Protein AF-A0A921LFC3-F1 (afdb_monomer)

Sequence (123 aa):
MTDRIFPIHSFNLKFNEYLPFSFTQDFIYQSSGLKKHIEKRHPECLPYLPMIPDIIASPDYIGVNPNENVKSFELVKVLNENIQIGIKLDIKKNYLYVATLHTITDGKLQHGLKNGRLIKFDK

pLDDT: mean 94.79, std 7.35, range [45.03, 98.62]

Secondary structure (DSSP, 8-state):
-PPPEEEEEE--GGGGGTSSS----SEEEEEHHHHHHHHHH-GGGGGGGGGHHHHHHS-SEEE--TT--SSEEEEEEESSSEEEEEEEEETTTTEEEEEEEEEE-HHHHHHHHHTTSEEE---

Organism: NCBI:txid1871021

Structure (mmCIF, N/CA/C/O backbone):
data_AF-A0A921LFC3-F1
#
_entry.id   AF-A0A921LFC3-F1
#
loop_
_atom_site.group_PDB
_atom_site.id
_atom_site.type_symbol
_atom_site.label_atom_id
_atom_site.label_alt_id
_atom_site.label_comp_id
_atom_site.label_asym_id
_atom_site.label_entity_id
_atom_site.label_seq_id
_atom_site.pdbx_PDB_ins_code
_atom_site.Cartn_x
_atom_site.Cartn_y
_atom_site.Cartn_z
_atom_site.occupancy
_atom_site.B_iso_or_equiv
_atom_site.auth_seq_id
_atom_site.auth_comp_id
_atom_site.auth_asym_id
_atom_site.auth_atom_id
_atom_site.pdbx_PDB_model_num
ATOM 1 N N . MET A 1 1 ? 24.887 -3.491 -4.106 1.00 45.03 1 MET A N 1
ATOM 2 C CA . MET A 1 1 ? 24.046 -4.706 -4.093 1.00 45.03 1 MET A CA 1
ATOM 3 C C . MET A 1 1 ? 22.692 -4.319 -4.643 1.00 45.03 1 MET A C 1
ATOM 5 O O . MET A 1 1 ? 22.070 -3.429 -4.082 1.00 45.03 1 MET A O 1
ATOM 9 N N . THR A 1 2 ? 22.282 -4.895 -5.765 1.00 57.16 2 THR A N 1
ATOM 10 C CA . THR A 1 2 ? 20.953 -4.657 -6.337 1.00 57.16 2 THR A CA 1
ATOM 11 C C . THR A 1 2 ? 19.926 -5.282 -5.400 1.00 57.16 2 THR A C 1
ATOM 13 O O . THR A 1 2 ? 20.047 -6.468 -5.092 1.00 57.16 2 THR A O 1
ATOM 16 N N . ASP A 1 3 ? 18.965 -4.506 -4.897 1.00 69.62 3 ASP A N 1
ATOM 17 C CA . ASP A 1 3 ? 17.878 -5.067 -4.093 1.00 69.62 3 ASP A CA 1
ATOM 18 C C . ASP A 1 3 ? 17.178 -6.172 -4.887 1.00 69.62 3 ASP A C 1
ATOM 20 O O . ASP A 1 3 ? 16.755 -5.964 -6.028 1.00 69.62 3 ASP A O 1
ATOM 24 N N . ARG A 1 4 ? 17.086 -7.364 -4.291 1.00 89.38 4 ARG A N 1
ATOM 25 C CA . ARG A 1 4 ? 16.397 -8.492 -4.909 1.00 89.38 4 ARG A CA 1
ATOM 26 C C . ARG A 1 4 ? 14.904 -8.194 -4.854 1.00 89.38 4 ARG A C 1
ATOM 28 O O . ARG A 1 4 ? 14.356 -8.040 -3.762 1.00 89.38 4 ARG A O 1
ATOM 35 N N . ILE A 1 5 ? 14.275 -8.114 -6.020 1.00 93.06 5 ILE A N 1
ATOM 36 C CA . ILE A 1 5 ? 12.824 -7.985 -6.171 1.00 93.06 5 ILE A CA 1
ATOM 37 C C . ILE A 1 5 ? 12.227 -9.332 -6.572 1.00 93.06 5 ILE A C 1
ATOM 39 O O . ILE A 1 5 ? 12.850 -10.094 -7.312 1.00 93.06 5 ILE A O 1
ATOM 43 N N . PHE A 1 6 ? 11.041 -9.638 -6.064 1.00 95.25 6 PHE A N 1
ATOM 44 C CA . PHE A 1 6 ? 10.306 -10.860 -6.385 1.00 95.25 6 PHE A CA 1
ATOM 45 C C 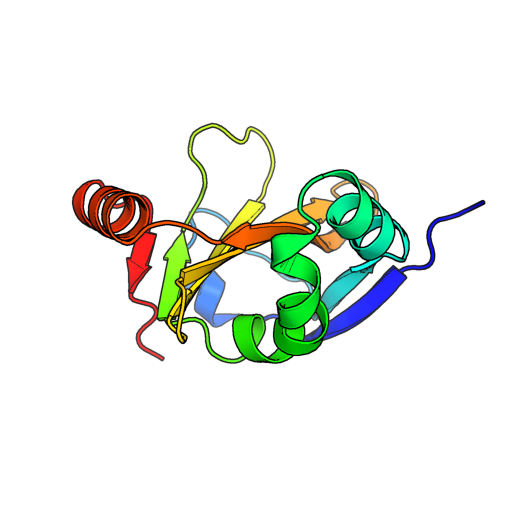. PHE A 1 6 ? 8.798 -10.578 -6.409 1.00 95.25 6 PHE A C 1
ATOM 47 O O . PHE A 1 6 ? 8.341 -9.707 -5.661 1.00 95.25 6 PHE A O 1
ATOM 54 N N . PRO A 1 7 ? 8.031 -11.246 -7.290 1.00 97.12 7 PRO A N 1
ATOM 55 C CA . PRO A 1 7 ? 6.584 -11.078 -7.338 1.00 97.12 7 PRO A CA 1
ATOM 56 C C . PRO A 1 7 ? 5.961 -11.652 -6.063 1.00 97.12 7 PRO A C 1
ATOM 58 O O . PRO A 1 7 ? 6.401 -12.693 -5.575 1.00 97.12 7 PRO A O 1
ATOM 61 N N . ILE A 1 8 ? 4.952 -10.969 -5.526 1.00 96.81 8 ILE A N 1
ATOM 62 C CA . ILE A 1 8 ? 4.251 -11.392 -4.302 1.00 96.81 8 ILE A CA 1
ATOM 63 C C . ILE A 1 8 ? 2.765 -11.663 -4.518 1.00 96.81 8 ILE A C 1
ATOM 65 O O . ILE A 1 8 ? 2.196 -12.476 -3.798 1.00 96.81 8 ILE A O 1
ATOM 69 N N . HIS A 1 9 ? 2.137 -11.010 -5.496 1.00 98.19 9 HIS A N 1
ATOM 70 C CA . HIS A 1 9 ? 0.747 -11.258 -5.870 1.00 98.19 9 HIS A CA 1
ATOM 71 C C . HIS A 1 9 ? 0.463 -10.684 -7.265 1.00 98.19 9 HIS A C 1
ATOM 73 O O . HIS A 1 9 ? 1.119 -9.727 -7.685 1.00 98.19 9 HIS A O 1
ATOM 79 N N . SER A 1 10 ? -0.515 -11.238 -7.985 1.00 97.75 10 SER A N 1
ATOM 80 C CA . SER A 1 10 ? -1.008 -10.650 -9.235 1.00 97.75 10 SER A CA 1
ATOM 81 C C . SER A 1 10 ? -1.732 -9.326 -8.975 1.00 97.75 10 SER A C 1
ATOM 83 O O . SER A 1 10 ? -2.416 -9.162 -7.961 1.00 97.75 10 SER A O 1
ATOM 85 N N . PHE A 1 11 ? -1.609 -8.369 -9.885 1.00 97.75 11 PHE A N 1
ATOM 86 C CA . PHE A 1 11 ? -2.385 -7.138 -9.835 1.00 97.75 11 PHE A CA 1
ATOM 87 C C . PHE A 1 11 ? -3.853 -7.429 -10.172 1.00 97.75 11 PHE A C 1
ATOM 89 O O . PHE A 1 11 ? -4.158 -8.186 -11.093 1.00 97.75 11 PHE A O 1
ATOM 96 N N . ASN A 1 12 ? -4.775 -6.829 -9.420 1.00 96.88 12 ASN A N 1
ATOM 97 C CA . ASN A 1 12 ? -6.202 -6.931 -9.696 1.00 96.88 12 ASN A CA 1
ATOM 98 C C . ASN A 1 12 ? -6.632 -5.760 -10.586 1.00 96.88 12 ASN A C 1
ATOM 100 O O . ASN A 1 12 ? -6.690 -4.625 -10.118 1.00 96.88 12 ASN A O 1
ATOM 104 N N . LEU A 1 13 ? -6.983 -6.036 -11.845 1.00 96.25 13 LEU A N 1
ATOM 105 C CA . LEU A 1 13 ? -7.402 -5.004 -12.801 1.00 96.25 13 LEU A CA 1
ATOM 106 C C . LEU A 1 13 ? -8.607 -4.183 -12.322 1.00 96.25 13 LEU A C 1
ATOM 108 O O . LEU A 1 13 ? -8.694 -3.009 -12.677 1.00 96.25 13 LEU A O 1
ATOM 112 N N . LYS A 1 14 ? -9.477 -4.743 -11.465 1.00 96.38 14 LYS A N 1
ATOM 113 C CA . LYS A 1 14 ? -10.596 -4.001 -10.859 1.00 96.38 14 LYS A CA 1
ATOM 114 C C . LYS A 1 14 ? -10.133 -2.806 -10.028 1.00 96.38 14 LYS A C 1
ATOM 116 O O . LYS A 1 14 ? -10.881 -1.851 -9.894 1.00 96.38 14 LYS A O 1
ATOM 121 N N . PHE A 1 15 ? -8.901 -2.798 -9.505 1.00 97.56 15 PHE A N 1
ATOM 122 C CA . PHE A 1 15 ? -8.368 -1.628 -8.796 1.00 97.56 15 PHE A CA 1
ATOM 123 C C . PHE A 1 15 ? -8.383 -0.367 -9.666 1.00 97.56 15 PHE A C 1
ATOM 125 O O . PHE A 1 15 ? -8.577 0.724 -9.142 1.00 97.56 15 PHE A O 1
ATOM 132 N N . ASN A 1 16 ? -8.253 -0.503 -10.989 1.00 97.19 16 ASN A N 1
ATOM 133 C CA . ASN A 1 16 ? -8.297 0.635 -11.905 1.00 97.19 16 ASN A CA 1
ATOM 134 C C . ASN A 1 16 ? -9.653 1.363 -11.906 1.00 97.19 16 ASN A C 1
ATOM 136 O O . ASN A 1 16 ? -9.696 2.529 -12.276 1.00 97.19 16 ASN A O 1
ATOM 140 N N . GLU A 1 17 ? -10.742 0.717 -11.479 1.00 96.31 17 GLU A N 1
ATOM 141 C CA . GLU A 1 17 ? -12.071 1.343 -11.367 1.00 96.31 17 GLU A CA 1
ATOM 142 C C . GLU A 1 17 ? -12.164 2.313 -10.173 1.00 96.31 17 GLU A C 1
ATOM 144 O O . GLU A 1 17 ? -13.030 3.183 -10.138 1.00 96.31 17 GLU A O 1
ATOM 149 N N . TYR A 1 18 ? -11.245 2.190 -9.210 1.00 96.56 18 TYR A N 1
ATOM 150 C CA . TYR A 1 18 ? -11.225 2.937 -7.947 1.00 96.56 18 TYR A CA 1
ATOM 151 C C . TYR A 1 18 ? -10.112 3.989 -7.897 1.00 96.56 18 TYR A C 1
ATOM 153 O O . TYR A 1 18 ? -10.035 4.780 -6.956 1.00 96.56 18 TYR A O 1
ATOM 161 N N . LEU A 1 19 ? -9.213 3.982 -8.881 1.00 95.88 19 LEU A N 1
ATOM 162 C CA . LEU A 1 19 ? -8.014 4.808 -8.898 1.00 95.88 19 LEU A CA 1
ATOM 163 C C . LEU A 1 19 ? -8.089 5.850 -10.019 1.00 95.88 19 LEU A C 1
ATOM 165 O O . LEU A 1 19 ? -8.600 5.571 -11.099 1.00 95.88 19 LEU A O 1
ATOM 169 N N . PRO A 1 20 ? -7.488 7.037 -9.832 1.00 94.06 20 PRO A N 1
ATOM 170 C CA . PRO A 1 20 ? -7.384 8.050 -10.884 1.00 94.06 20 PRO A CA 1
ATOM 171 C C . PRO A 1 20 ? -6.374 7.667 -11.984 1.00 94.06 20 PRO A C 1
ATOM 173 O O . PRO A 1 20 ? -6.109 8.453 -12.894 1.00 94.06 20 PRO A O 1
ATOM 176 N N . PHE A 1 21 ? -5.766 6.482 -11.890 1.00 92.62 21 PHE A N 1
ATOM 177 C CA . PHE A 1 21 ? -4.773 5.966 -12.821 1.00 92.62 21 PHE A CA 1
ATOM 178 C C . PHE A 1 21 ? -5.149 4.546 -13.232 1.00 92.62 21 PHE A C 1
ATOM 180 O O . PHE A 1 21 ? -5.634 3.771 -12.412 1.00 92.62 21 PHE A O 1
ATOM 187 N N . SER A 1 22 ? -4.818 4.179 -14.468 1.00 94.62 22 SER A N 1
ATOM 188 C CA . SER A 1 22 ? -4.873 2.789 -14.916 1.00 94.62 22 SER A CA 1
ATOM 189 C C . SER A 1 22 ? -3.477 2.176 -14.930 1.00 94.62 22 SER A C 1
ATOM 191 O O . SER A 1 22 ? -2.539 2.740 -15.500 1.00 94.62 22 SER A O 1
ATOM 193 N N . PHE A 1 23 ? -3.356 1.008 -14.313 1.00 96.56 23 PHE A N 1
ATOM 194 C CA . PHE A 1 23 ? -2.166 0.170 -14.324 1.00 96.56 23 PHE A CA 1
ATOM 195 C C . PHE A 1 23 ? -2.380 -1.039 -15.235 1.00 96.56 23 PHE A C 1
ATOM 197 O O . PHE A 1 23 ? -3.484 -1.578 -15.324 1.00 96.56 23 PHE A O 1
ATOM 204 N N . THR A 1 24 ? -1.309 -1.452 -15.910 1.00 96.62 24 THR A N 1
ATOM 205 C CA . THR A 1 24 ? -1.289 -2.581 -16.857 1.00 96.62 24 THR A CA 1
ATOM 206 C C . THR A 1 24 ? -0.299 -3.668 -16.444 1.00 96.62 24 THR A C 1
ATOM 208 O O . THR A 1 24 ? -0.068 -4.609 -17.193 1.00 96.62 24 THR A O 1
ATOM 211 N N . GLN A 1 25 ? 0.334 -3.520 -15.279 1.00 97.44 25 GLN A N 1
ATOM 212 C CA . GLN A 1 25 ? 1.298 -4.476 -14.750 1.00 97.44 25 GLN A CA 1
ATOM 213 C C . GLN A 1 25 ? 0.569 -5.721 -14.243 1.00 97.44 25 GLN A C 1
ATOM 215 O O . GLN A 1 25 ? -0.434 -5.599 -13.548 1.00 97.44 25 GLN A O 1
ATOM 220 N N . ASP A 1 26 ? 1.117 -6.903 -14.521 1.00 96.94 26 ASP A N 1
ATOM 221 C CA . ASP A 1 26 ? 0.503 -8.178 -14.124 1.00 96.94 26 ASP A CA 1
ATOM 222 C C . ASP A 1 26 ? 0.705 -8.513 -12.642 1.00 96.94 26 ASP A C 1
ATOM 224 O O . ASP A 1 26 ? -0.082 -9.249 -12.049 1.00 96.94 26 ASP 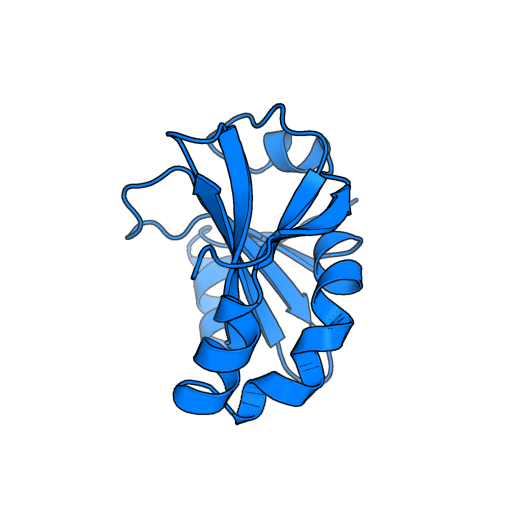A O 1
ATOM 228 N N . PHE A 1 27 ? 1.773 -7.989 -12.032 1.00 98.25 27 PHE A N 1
ATOM 229 C CA . PHE A 1 27 ? 2.206 -8.357 -10.687 1.00 98.25 27 PHE A CA 1
ATOM 230 C C . PHE A 1 27 ? 2.590 -7.150 -9.840 1.00 98.25 27 PHE A C 1
ATOM 232 O O . PHE A 1 27 ? 3.076 -6.127 -10.329 1.00 98.25 27 PHE A O 1
ATOM 239 N N . ILE A 1 28 ? 2.435 -7.335 -8.533 1.00 98.50 28 ILE A N 1
ATOM 240 C CA . ILE A 1 28 ? 2.985 -6.479 -7.491 1.00 98.50 28 ILE A CA 1
ATOM 241 C C . ILE A 1 28 ? 4.185 -7.201 -6.878 1.00 98.50 28 ILE A C 1
ATOM 243 O O . ILE A 1 28 ? 4.140 -8.405 -6.611 1.00 98.50 28 ILE A O 1
ATOM 247 N N . TYR A 1 29 ? 5.270 -6.461 -6.672 1.00 98.19 29 TYR A N 1
ATOM 248 C CA . TYR A 1 29 ? 6.555 -6.977 -6.216 1.00 98.19 29 TYR A CA 1
ATOM 249 C C . TYR A 1 29 ? 6.890 -6.513 -4.798 1.00 98.19 29 TYR A C 1
ATOM 251 O O . TYR A 1 29 ? 6.432 -5.474 -4.318 1.00 98.19 29 TYR A O 1
ATOM 259 N N . GLN A 1 30 ? 7.776 -7.259 -4.150 1.00 96.69 30 GLN A N 1
ATOM 260 C CA . GLN A 1 30 ? 8.427 -6.869 -2.908 1.00 96.69 30 GLN A CA 1
ATOM 261 C C . GLN A 1 30 ? 9.940 -6.875 -3.092 1.00 96.69 30 GLN A C 1
ATOM 263 O O . GLN A 1 30 ? 10.492 -7.723 -3.794 1.00 96.69 30 GLN A O 1
ATOM 268 N N . SER A 1 31 ? 10.621 -5.930 -2.441 1.00 94.69 31 SER A N 1
ATOM 269 C CA . SER A 1 31 ? 12.081 -5.906 -2.371 1.00 94.69 31 SER A CA 1
ATOM 270 C C . SER A 1 31 ? 12.587 -6.479 -1.048 1.00 94.69 31 SER A C 1
ATOM 272 O O . SER A 1 31 ? 11.944 -6.359 -0.003 1.00 94.69 31 SER A O 1
ATOM 274 N N . SER A 1 32 ? 13.803 -7.029 -1.057 1.00 91.44 32 SER A N 1
ATOM 275 C CA . SER A 1 32 ? 14.543 -7.342 0.175 1.00 91.44 32 SER A CA 1
ATOM 276 C C . SER A 1 32 ? 14.725 -6.123 1.091 1.00 91.44 32 SER A C 1
ATOM 278 O O . SER A 1 32 ? 14.840 -6.272 2.309 1.00 91.44 32 SER A O 1
ATOM 280 N N . GLY A 1 33 ? 14.746 -4.919 0.510 1.00 93.12 33 GLY A N 1
ATOM 281 C CA . GLY A 1 33 ? 14.856 -3.654 1.229 1.00 93.12 33 GLY A CA 1
ATOM 282 C C . GLY A 1 33 ? 13.628 -3.315 2.077 1.00 93.12 33 GLY A C 1
ATOM 283 O O . GLY A 1 33 ? 13.793 -2.701 3.128 1.00 93.12 33 GLY A O 1
ATOM 284 N N . LEU A 1 34 ? 12.424 -3.763 1.690 1.00 94.62 34 LEU A N 1
ATOM 285 C CA . LEU A 1 34 ? 11.196 -3.493 2.448 1.00 94.62 34 LEU A CA 1
ATOM 286 C C . LEU A 1 34 ? 11.274 -4.069 3.866 1.00 94.62 34 LEU A C 1
ATOM 288 O O . LEU A 1 34 ? 11.004 -3.359 4.831 1.00 94.62 34 LEU A O 1
ATOM 292 N N . LYS A 1 35 ? 11.725 -5.323 4.007 1.00 94.12 35 LYS A N 1
ATOM 293 C CA . LYS A 1 35 ? 11.895 -5.960 5.321 1.00 94.12 35 LYS A CA 1
ATOM 294 C C . LYS A 1 35 ? 12.851 -5.156 6.204 1.00 94.12 35 LYS A C 1
ATOM 296 O O . LYS A 1 35 ? 12.485 -4.791 7.312 1.00 94.12 35 LYS A O 1
ATOM 301 N N . LYS A 1 36 ? 14.029 -4.800 5.679 1.00 93.56 36 LYS A N 1
ATOM 302 C CA . LYS A 1 36 ? 15.026 -3.993 6.408 1.00 93.56 36 LYS A CA 1
ATOM 303 C C . LYS A 1 36 ? 14.481 -2.619 6.806 1.00 93.56 36 LYS A C 1
ATOM 305 O O . LYS A 1 36 ? 14.816 -2.102 7.869 1.00 93.56 36 LYS A O 1
ATOM 310 N N . HIS A 1 37 ? 13.671 -2.008 5.941 1.00 93.62 37 HIS A N 1
ATOM 311 C CA . HIS A 1 37 ? 13.012 -0.740 6.233 1.00 93.62 37 HIS A CA 1
ATOM 312 C C . HIS A 1 37 ? 12.037 -0.883 7.406 1.00 93.62 37 HIS A C 1
ATOM 314 O O . HIS A 1 37 ? 12.118 -0.097 8.347 1.00 93.62 37 HIS A O 1
ATOM 320 N N . ILE A 1 38 ? 11.178 -1.905 7.377 1.00 95.19 38 ILE A N 1
ATOM 321 C CA . ILE A 1 38 ? 10.208 -2.194 8.440 1.00 95.19 38 ILE A CA 1
ATOM 322 C C . ILE A 1 38 ? 10.934 -2.512 9.749 1.00 95.19 38 ILE A C 1
ATOM 324 O O . ILE A 1 38 ? 10.673 -1.850 10.741 1.00 95.19 38 ILE A O 1
ATOM 328 N N . GLU A 1 39 ? 11.925 -3.409 9.751 1.00 94.50 39 GLU A N 1
ATOM 329 C CA . GLU A 1 39 ? 12.716 -3.743 10.951 1.00 94.50 39 GLU A CA 1
ATOM 330 C C . GLU A 1 39 ? 13.320 -2.500 11.624 1.00 94.50 39 GLU A C 1
ATOM 332 O O . GLU A 1 39 ? 13.399 -2.427 12.847 1.00 94.50 39 GLU A O 1
ATOM 337 N N . LYS A 1 40 ? 13.737 -1.508 10.827 1.00 94.69 40 LYS A N 1
ATOM 338 C CA . LYS A 1 40 ? 14.388 -0.291 11.323 1.00 94.69 40 LYS A CA 1
ATOM 339 C C . LYS A 1 40 ? 13.413 0.819 11.726 1.00 94.69 40 LYS A C 1
ATOM 341 O O . LYS A 1 40 ? 13.744 1.614 12.602 1.00 94.69 40 LYS A O 1
ATOM 346 N N . ARG A 1 41 ? 12.297 0.974 11.011 1.00 94.38 41 ARG A N 1
ATOM 347 C CA . ARG A 1 41 ? 11.406 2.146 11.121 1.00 94.38 41 ARG A CA 1
ATOM 348 C C . ARG A 1 41 ? 10.044 1.824 11.725 1.00 94.38 41 ARG A C 1
ATOM 350 O O . ARG A 1 41 ? 9.482 2.699 12.368 1.00 94.38 41 ARG A O 1
ATOM 357 N N . HIS A 1 42 ? 9.560 0.606 11.502 1.00 93.81 42 HIS A N 1
ATOM 358 C CA . HIS A 1 42 ? 8.231 0.123 11.872 1.00 93.81 42 HIS A CA 1
ATOM 359 C C . HIS A 1 42 ? 8.298 -1.327 12.386 1.00 93.81 42 HIS A C 1
ATOM 361 O O . HIS A 1 42 ? 7.663 -2.211 11.803 1.00 93.81 42 HIS A O 1
ATOM 367 N N . PRO A 1 43 ? 9.120 -1.633 13.410 1.00 95.19 43 PRO A N 1
ATOM 368 C CA . PRO A 1 43 ? 9.294 -3.005 13.887 1.00 95.19 43 PRO A CA 1
ATOM 369 C C . PRO A 1 43 ? 7.973 -3.651 14.337 1.00 95.19 43 PRO A C 1
ATOM 371 O O . PRO A 1 43 ? 7.808 -4.861 14.196 1.00 95.19 43 PRO A O 1
ATOM 374 N N . GLU A 1 44 ? 7.007 -2.851 14.793 1.00 93.94 44 GLU A N 1
ATOM 375 C CA . GLU A 1 44 ? 5.642 -3.271 15.120 1.00 93.94 44 GLU A CA 1
ATOM 376 C C . GLU A 1 44 ? 4.899 -3.894 13.930 1.00 93.94 44 GLU A C 1
ATOM 378 O O . GLU A 1 44 ? 4.013 -4.721 14.119 1.00 93.94 44 GLU A O 1
ATOM 383 N N . CYS A 1 45 ? 5.284 -3.551 12.698 1.00 95.50 45 CYS A N 1
ATOM 384 C CA . CYS A 1 45 ? 4.654 -4.059 11.485 1.00 95.50 45 CYS A CA 1
ATOM 385 C C . CYS A 1 45 ? 5.266 -5.375 10.976 1.00 95.50 45 CYS A C 1
ATOM 387 O O . CYS A 1 45 ? 4.755 -5.954 10.015 1.00 95.50 45 CYS A O 1
ATOM 389 N N . LEU A 1 46 ? 6.349 -5.875 11.588 1.00 95.75 46 LEU A N 1
ATOM 390 C CA . LEU A 1 46 ? 7.001 -7.119 11.159 1.00 95.75 46 LEU A CA 1
ATOM 391 C C . LEU A 1 46 ? 6.072 -8.340 11.115 1.00 95.75 46 LEU A C 1
ATOM 393 O O . LEU A 1 46 ? 6.172 -9.088 10.137 1.00 95.75 46 LEU A O 1
ATOM 397 N N . PRO A 1 47 ? 5.158 -8.551 12.086 1.00 95.75 47 PRO A N 1
ATOM 398 C CA . PRO A 1 47 ? 4.218 -9.670 12.042 1.00 95.75 47 PRO A CA 1
ATOM 399 C C . PRO A 1 47 ? 3.292 -9.646 10.820 1.00 95.75 47 PRO A C 1
ATOM 401 O O . PRO A 1 47 ? 2.839 -10.699 10.383 1.00 95.75 47 PRO A O 1
ATOM 404 N N . TYR A 1 48 ? 3.048 -8.468 10.237 1.00 96.50 48 TYR A N 1
ATOM 405 C CA . TYR A 1 48 ? 2.157 -8.287 9.088 1.00 96.50 48 TYR A CA 1
ATOM 406 C C . TYR A 1 48 ? 2.873 -8.407 7.737 1.00 96.50 48 TYR A C 1
ATOM 408 O O . TYR A 1 48 ? 2.216 -8.522 6.704 1.00 96.50 48 TYR A O 1
ATOM 416 N N . LEU A 1 49 ? 4.211 -8.426 7.709 1.00 96.00 49 LEU A N 1
ATOM 417 C CA . LEU A 1 49 ? 4.979 -8.563 6.467 1.00 96.00 49 LEU A CA 1
ATOM 418 C C . LEU A 1 49 ? 4.619 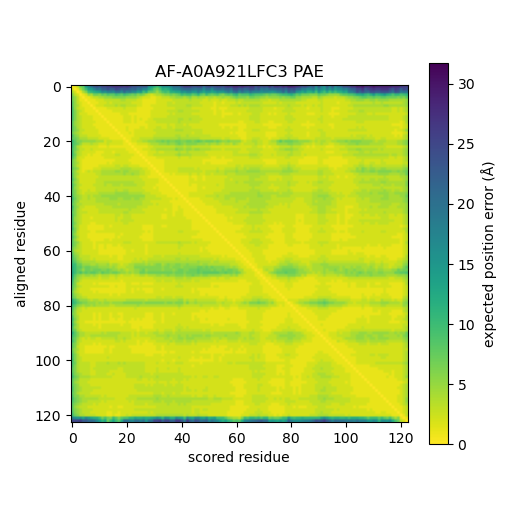-9.843 5.674 1.00 96.00 49 LEU A C 1
ATOM 420 O O . LEU A 1 49 ? 4.443 -9.739 4.460 1.00 96.00 49 LEU A O 1
ATOM 424 N N . PRO A 1 50 ? 4.457 -11.031 6.294 1.00 96.25 50 PRO A N 1
ATOM 425 C CA . PRO A 1 50 ? 4.019 -12.232 5.577 1.00 96.25 50 PRO A CA 1
ATOM 426 C C . PRO A 1 50 ? 2.581 -12.152 5.044 1.00 96.25 50 PRO A C 1
ATOM 428 O O . PRO A 1 50 ? 2.234 -12.928 4.163 1.00 96.25 50 PRO A O 1
ATOM 431 N N . MET A 1 51 ? 1.758 -11.225 5.550 1.00 96.94 51 MET A N 1
ATOM 432 C CA . MET A 1 51 ? 0.344 -11.074 5.180 1.00 96.94 51 MET A CA 1
ATOM 433 C C . MET A 1 51 ? 0.124 -10.160 3.970 1.00 96.94 51 MET A C 1
ATOM 435 O O . MET A 1 51 ?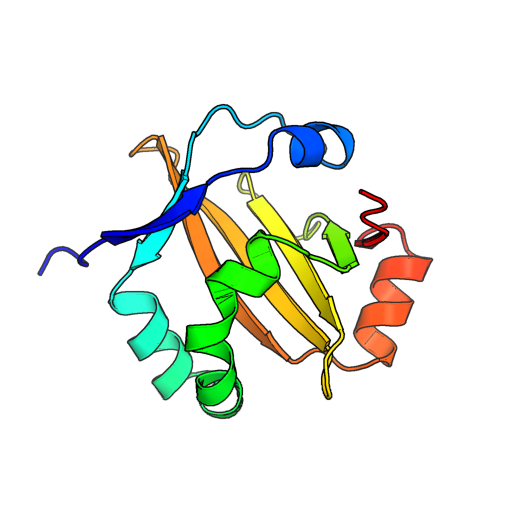 -1.001 -10.034 3.493 1.00 96.94 51 MET A O 1
ATOM 439 N N . ILE A 1 52 ? 1.172 -9.508 3.454 1.00 97.88 52 ILE A N 1
ATOM 440 C CA . ILE A 1 52 ? 1.060 -8.591 2.309 1.00 97.88 52 ILE A CA 1
ATOM 441 C C . ILE A 1 52 ? 0.338 -9.231 1.104 1.00 97.88 52 ILE A C 1
ATOM 443 O O . ILE A 1 52 ? -0.525 -8.554 0.539 1.00 97.88 52 ILE A O 1
ATOM 447 N N . PRO A 1 53 ? 0.611 -10.492 0.700 1.00 97.94 53 PRO A N 1
ATOM 448 C CA . PRO A 1 53 ? -0.138 -11.127 -0.384 1.00 97.94 53 PRO A CA 1
ATOM 449 C C . PRO A 1 53 ? -1.652 -11.161 -0.131 1.00 97.94 53 PRO A C 1
ATOM 451 O O . PRO A 1 53 ? -2.414 -10.825 -1.032 1.00 97.94 53 PRO A O 1
ATOM 454 N N . ASP A 1 54 ? -2.090 -11.466 1.094 1.00 96.69 54 ASP A N 1
ATOM 455 C CA . ASP A 1 54 ? -3.513 -11.530 1.460 1.00 96.69 54 ASP A CA 1
ATOM 456 C C . ASP A 1 54 ? -4.173 -10.144 1.482 1.00 96.69 54 ASP A C 1
ATOM 458 O O . ASP A 1 54 ? -5.325 -9.986 1.057 1.00 96.69 54 ASP A O 1
ATOM 462 N N . ILE A 1 55 ? -3.426 -9.124 1.925 1.00 97.75 55 ILE A N 1
ATOM 463 C CA . ILE A 1 55 ? -3.847 -7.715 1.877 1.00 97.75 55 ILE A CA 1
ATOM 464 C C . ILE A 1 55 ? -4.077 -7.287 0.424 1.00 97.75 55 ILE A C 1
ATOM 466 O O . ILE A 1 55 ? -5.073 -6.632 0.135 1.00 97.75 55 ILE A O 1
ATOM 470 N N . ILE A 1 56 ? -3.196 -7.681 -0.503 1.00 98.25 56 ILE A N 1
ATOM 471 C CA . ILE A 1 56 ? -3.363 -7.399 -1.937 1.00 98.25 56 ILE A CA 1
ATOM 472 C C . ILE A 1 56 ? -4.525 -8.208 -2.527 1.00 98.25 56 ILE A C 1
ATOM 474 O O . ILE A 1 56 ? -5.305 -7.681 -3.318 1.00 98.25 56 ILE A O 1
ATOM 478 N N . ALA A 1 57 ? -4.659 -9.479 -2.151 1.00 97.44 57 ALA A N 1
ATOM 479 C CA . ALA A 1 57 ? -5.694 -10.367 -2.670 1.00 97.44 57 ALA A CA 1
ATOM 480 C C . ALA A 1 57 ? -7.109 -9.931 -2.259 1.00 97.44 57 ALA A C 1
ATOM 482 O O . ALA A 1 57 ? -8.089 -10.190 -2.968 1.00 97.44 57 ALA A O 1
ATOM 483 N N . SER A 1 58 ? -7.247 -9.322 -1.080 1.00 96.81 58 SER A N 1
ATOM 484 C CA . SER A 1 58 ? -8.542 -9.041 -0.461 1.00 96.81 58 SER A CA 1
ATOM 485 C C . SER A 1 58 ? -8.550 -7.783 0.417 1.00 96.81 58 SER A C 1
ATOM 487 O O . SER A 1 58 ? -8.919 -7.875 1.587 1.00 96.81 58 SER A O 1
ATOM 489 N N . PRO A 1 59 ? -8.181 -6.603 -0.109 1.00 98.06 59 PRO A N 1
ATOM 490 C CA . PRO A 1 59 ? -8.243 -5.375 0.672 1.00 98.06 59 PRO A CA 1
ATOM 491 C C . PRO A 1 59 ? -9.697 -5.029 0.999 1.00 98.06 59 PRO A C 1
ATOM 493 O O . PRO A 1 59 ? -10.598 -5.325 0.215 1.00 98.06 59 PRO A O 1
ATOM 496 N N . ASP A 1 60 ? -9.921 -4.390 2.143 1.00 98.38 60 ASP 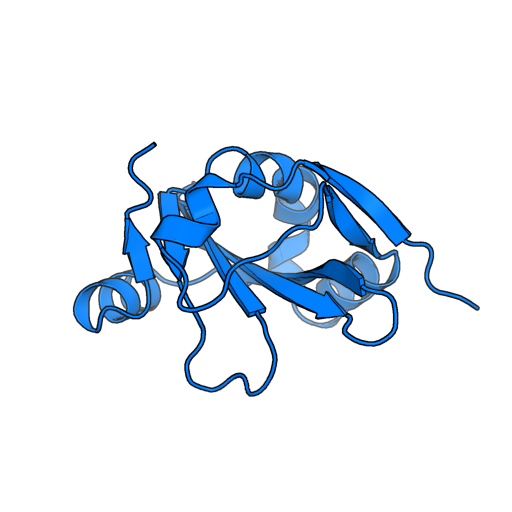A N 1
ATOM 497 C CA . ASP A 1 60 ? -11.243 -3.878 2.513 1.00 98.38 60 ASP A CA 1
ATOM 498 C C . ASP A 1 60 ? -11.442 -2.451 1.984 1.00 98.38 60 ASP A C 1
ATOM 500 O O . ASP A 1 60 ? -12.557 -2.053 1.643 1.00 98.38 60 ASP A O 1
ATOM 504 N N . TYR A 1 61 ? -10.349 -1.688 1.858 1.00 98.56 61 TYR A N 1
ATOM 505 C CA . TYR A 1 61 ? -10.362 -0.340 1.296 1.00 98.56 61 TYR A CA 1
ATOM 506 C C . TYR A 1 61 ? -9.195 -0.103 0.343 1.00 98.56 61 TYR A C 1
ATOM 508 O O . TYR A 1 61 ? -8.117 -0.684 0.483 1.00 98.56 61 TYR A O 1
ATOM 516 N N . ILE A 1 62 ? -9.414 0.806 -0.597 1.00 98.62 62 ILE A N 1
ATOM 517 C CA . ILE A 1 62 ? -8.445 1.272 -1.585 1.00 98.62 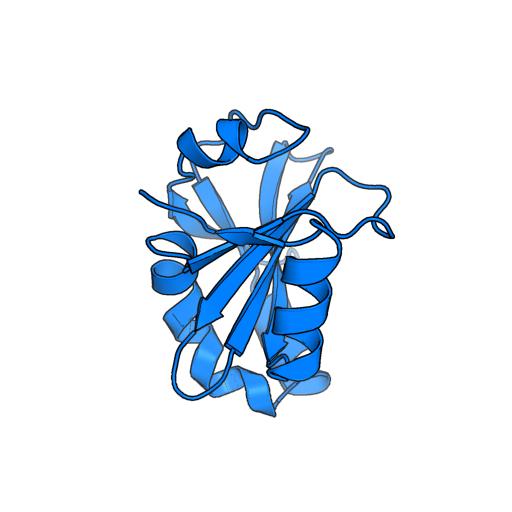62 ILE A CA 1
ATOM 518 C C . ILE A 1 62 ? -8.459 2.799 -1.627 1.00 98.62 62 ILE A C 1
ATOM 520 O O . ILE A 1 62 ? -9.470 3.424 -1.310 1.00 98.62 62 ILE A O 1
ATOM 524 N N . GLY A 1 63 ? -7.342 3.419 -1.988 1.00 97.81 63 GLY A N 1
ATOM 525 C CA . GLY A 1 63 ? -7.275 4.868 -2.103 1.00 97.81 63 GLY A CA 1
ATOM 526 C C . GLY A 1 63 ? -5.972 5.387 -2.680 1.00 97.81 63 GLY A C 1
ATOM 527 O O . GLY A 1 63 ? -5.113 4.622 -3.115 1.00 97.81 63 GLY A O 1
ATOM 528 N N . VAL A 1 64 ? -5.815 6.708 -2.661 1.00 97.31 64 VAL A N 1
ATOM 529 C CA . VAL A 1 64 ? -4.592 7.394 -3.099 1.00 97.31 64 VAL A CA 1
ATOM 530 C C . VAL A 1 64 ? -4.186 8.410 -2.047 1.00 97.31 64 VAL A C 1
ATOM 532 O O . VAL A 1 64 ? -5.005 9.217 -1.617 1.00 97.31 64 VAL A O 1
ATOM 535 N N . ASN A 1 65 ? -2.911 8.422 -1.662 1.00 93.44 65 ASN A N 1
ATOM 536 C CA . ASN A 1 65 ? -2.389 9.481 -0.808 1.00 93.44 65 ASN A CA 1
ATOM 537 C C . ASN A 1 65 ? -2.291 10.792 -1.612 1.00 93.44 65 ASN A C 1
ATOM 539 O O . ASN A 1 65 ? -1.46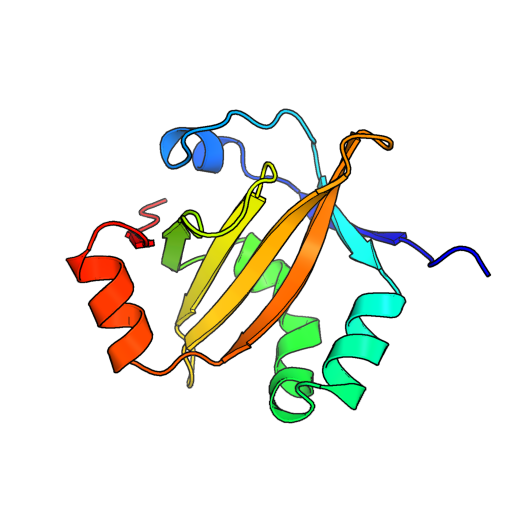1 10.868 -2.520 1.00 93.44 65 ASN A O 1
ATOM 543 N N . PRO A 1 66 ? -3.062 11.844 -1.276 1.00 90.62 66 PRO A N 1
ATOM 544 C CA . PRO A 1 66 ? -3.056 13.095 -2.036 1.00 90.62 66 PRO A CA 1
ATOM 545 C C . PRO A 1 66 ? -1.724 13.854 -1.946 1.00 90.62 66 PRO A C 1
ATOM 547 O O . PRO A 1 66 ? -1.480 14.752 -2.742 1.00 90.62 66 PRO A O 1
ATOM 550 N N . ASN A 1 67 ? -0.863 13.505 -0.985 1.00 90.50 67 ASN A N 1
ATOM 551 C CA . ASN A 1 67 ? 0.448 14.128 -0.806 1.00 90.50 67 ASN A CA 1
ATOM 552 C C . ASN A 1 67 ? 1.559 13.437 -1.612 1.00 90.50 67 ASN A C 1
ATOM 554 O O . ASN A 1 67 ? 2.712 13.866 -1.557 1.00 90.50 67 ASN A O 1
ATOM 558 N N . GLU A 1 68 ? 1.256 12.340 -2.308 1.00 89.12 68 GLU A N 1
ATOM 559 C CA . GLU A 1 68 ? 2.238 11.619 -3.107 1.00 89.12 68 GLU A CA 1
ATOM 560 C C . GLU A 1 68 ? 2.205 12.106 -4.565 1.00 89.12 68 GLU A C 1
ATOM 562 O O . GLU A 1 68 ? 1.189 12.020 -5.247 1.00 89.12 68 GLU A O 1
ATOM 567 N N . ASN A 1 69 ? 3.352 12.567 -5.071 1.00 88.88 69 ASN A N 1
ATOM 568 C CA . ASN A 1 69 ? 3.484 13.106 -6.433 1.00 88.88 69 ASN A CA 1
ATOM 569 C C . ASN A 1 69 ? 3.829 12.040 -7.490 1.00 88.88 69 ASN A C 1
ATOM 571 O O . ASN A 1 69 ? 4.157 12.372 -8.629 1.00 88.88 69 ASN A O 1
ATOM 575 N N . VAL A 1 70 ? 3.811 10.758 -7.120 1.00 92.94 70 VAL A N 1
ATOM 576 C CA . VAL A 1 70 ? 4.070 9.640 -8.037 1.00 92.94 70 VAL A CA 1
ATOM 577 C C . VAL A 1 70 ? 2.825 8.777 -8.195 1.00 92.94 70 VAL A C 1
ATOM 579 O O . VAL A 1 70 ? 1.966 8.740 -7.313 1.00 92.94 70 VAL A O 1
ATOM 582 N N . LYS A 1 71 ? 2.750 8.025 -9.302 1.00 95.69 71 LYS A N 1
ATOM 583 C CA . LYS A 1 71 ? 1.687 7.035 -9.512 1.00 95.69 71 LYS A CA 1
ATOM 584 C C . LYS A 1 71 ? 1.781 5.960 -8.435 1.00 95.69 71 LYS A C 1
ATOM 586 O O . LYS A 1 71 ? 2.685 5.120 -8.443 1.00 95.69 71 LYS A O 1
ATOM 591 N N . SER A 1 72 ? 0.854 6.031 -7.498 1.00 97.50 72 SER A N 1
ATOM 592 C CA . SER A 1 72 ? 0.789 5.160 -6.340 1.00 97.50 72 SER A CA 1
ATOM 593 C C . SER A 1 72 ? -0.647 5.024 -5.869 1.00 97.50 72 SER A C 1
ATOM 595 O O . SER A 1 72 ? -1.505 5.836 -6.218 1.00 97.50 72 SER A O 1
ATOM 597 N N . PHE A 1 73 ? -0.889 3.991 -5.080 1.00 98.25 73 PHE A N 1
ATOM 598 C CA . PHE A 1 73 ? -2.154 3.771 -4.407 1.00 98.25 73 PHE A CA 1
ATOM 599 C C . PHE A 1 73 ? -1.922 3.078 -3.068 1.00 98.25 73 PHE A C 1
ATOM 601 O O . PHE A 1 73 ? -0.830 2.586 -2.774 1.00 98.25 73 PHE A O 1
ATOM 608 N N . GLU A 1 74 ? -2.953 3.068 -2.240 1.00 98.25 74 GLU A N 1
ATOM 609 C CA . GLU A 1 74 ? -2.951 2.487 -0.908 1.00 98.25 74 GLU A CA 1
ATOM 610 C C . GLU A 1 74 ? -4.014 1.394 -0.837 1.00 98.25 74 GLU A C 1
ATOM 612 O O . GLU A 1 74 ? -5.104 1.550 -1.386 1.00 98.25 74 GLU A O 1
ATOM 617 N N . LEU A 1 75 ? -3.700 0.307 -0.138 1.00 98.62 75 LEU A N 1
ATOM 618 C CA . LEU A 1 75 ? -4.660 -0.728 0.233 1.00 98.62 75 LEU A CA 1
ATOM 619 C C . LEU A 1 75 ? -4.717 -0.824 1.753 1.00 98.62 75 LEU A C 1
ATOM 621 O O . LEU A 1 75 ? -3.678 -0.754 2.413 1.00 98.62 75 LEU A O 1
ATOM 625 N N . VAL A 1 76 ? -5.918 -1.008 2.298 1.00 98.56 76 VAL A N 1
ATOM 626 C CA . VAL A 1 76 ? -6.130 -1.236 3.730 1.00 98.56 76 VAL A CA 1
ATOM 627 C C . VAL A 1 76 ? -6.856 -2.555 3.945 1.00 98.56 76 VAL A C 1
ATOM 629 O O . VAL A 1 76 ? -7.876 -2.815 3.307 1.00 98.56 76 VAL A O 1
ATOM 632 N N . LYS A 1 77 ? -6.349 -3.357 4.882 1.00 98.19 77 LYS A N 1
ATOM 633 C CA . LYS A 1 77 ? -7.009 -4.550 5.416 1.00 98.19 77 LYS A CA 1
ATOM 634 C C . LYS A 1 77 ? -7.304 -4.351 6.899 1.00 98.19 77 LYS A C 1
ATOM 636 O O . LYS A 1 77 ? -6.406 -3.997 7.661 1.00 98.19 77 LYS A O 1
ATOM 641 N N . VAL A 1 78 ? -8.542 -4.585 7.306 1.00 97.25 78 VAL A N 1
ATOM 642 C CA . VAL A 1 78 ? -8.965 -4.591 8.707 1.00 97.25 78 VAL A CA 1
ATOM 643 C C . VAL A 1 78 ? -8.746 -5.994 9.264 1.00 97.25 78 VAL A C 1
ATOM 645 O O . VAL A 1 78 ? -9.311 -6.968 8.768 1.00 97.25 78 VAL A O 1
ATOM 648 N N . LEU A 1 79 ? -7.890 -6.097 10.277 1.00 92.31 79 LEU A N 1
ATOM 649 C CA . LEU A 1 79 ? -7.618 -7.317 11.037 1.00 92.31 79 LEU A CA 1
ATOM 650 C C . LEU A 1 79 ? -7.904 -7.026 12.521 1.00 92.31 79 LEU A C 1
ATOM 652 O O . LEU A 1 79 ? -8.914 -6.408 12.843 1.00 92.31 79 LEU A O 1
ATOM 656 N N . ASN A 1 80 ? -7.003 -7.424 13.425 1.00 90.50 80 ASN A N 1
ATOM 657 C CA . ASN A 1 80 ? -7.001 -6.931 14.807 1.00 90.50 80 ASN A CA 1
ATOM 658 C C . ASN A 1 80 ? -6.602 -5.446 14.874 1.00 90.50 80 ASN A C 1
ATOM 660 O O . ASN A 1 80 ? -7.058 -4.712 15.743 1.00 90.50 80 ASN A O 1
ATOM 664 N N . GLU A 1 81 ? -5.753 -5.021 13.938 1.00 94.50 81 GLU A N 1
ATOM 665 C CA . GLU A 1 81 ? -5.413 -3.630 13.653 1.00 94.50 81 GLU A CA 1
ATOM 666 C C . GLU A 1 81 ? -5.729 -3.339 12.179 1.00 94.50 81 GLU A C 1
ATOM 668 O O . GLU A 1 81 ? -5.850 -4.258 11.362 1.00 94.50 81 GLU A O 1
ATOM 673 N N . ASN A 1 82 ? -5.828 -2.062 11.810 1.00 97.75 82 ASN A N 1
ATOM 674 C CA . ASN A 1 82 ? -5.959 -1.685 10.405 1.00 97.75 82 ASN A CA 1
ATOM 675 C C . ASN A 1 82 ? -4.569 -1.614 9.775 1.00 97.75 82 ASN A C 1
ATOM 677 O O . ASN A 1 82 ? -3.745 -0.789 10.173 1.00 97.75 82 ASN A O 1
ATOM 681 N N . ILE A 1 83 ? -4.312 -2.451 8.777 1.00 98.19 83 ILE A N 1
ATOM 682 C CA . ILE A 1 83 ? -3.022 -2.521 8.096 1.00 98.19 83 ILE A CA 1
ATOM 683 C C . ILE A 1 83 ? -3.123 -1.796 6.765 1.00 98.19 83 ILE A C 1
ATOM 685 O O . ILE A 1 83 ? -3.943 -2.160 5.928 1.00 98.19 83 ILE A O 1
ATOM 689 N N . GLN A 1 84 ? -2.275 -0.792 6.561 1.00 98.31 84 GLN A N 1
ATOM 690 C CA . GLN A 1 84 ? -2.169 -0.040 5.318 1.00 98.31 84 GLN A CA 1
ATOM 691 C C . GLN A 1 84 ? -0.851 -0.370 4.610 1.00 98.31 84 GLN A C 1
ATOM 693 O O . GLN A 1 84 ? 0.226 -0.246 5.199 1.00 98.31 84 GLN A O 1
ATOM 698 N N . ILE A 1 85 ? -0.927 -0.715 3.325 1.00 98.38 85 ILE A N 1
ATOM 699 C CA . ILE A 1 85 ? 0.238 -0.799 2.436 1.00 98.38 85 ILE A CA 1
ATOM 700 C C . ILE A 1 85 ? 0.172 0.276 1.359 1.00 98.38 85 ILE A C 1
ATOM 702 O O . ILE A 1 85 ? -0.896 0.566 0.822 1.00 98.38 85 ILE A O 1
ATOM 706 N N . GLY A 1 86 ? 1.324 0.861 1.036 1.00 98.00 86 GLY A N 1
ATOM 707 C CA . GLY A 1 86 ? 1.483 1.764 -0.101 1.00 98.00 86 GLY A CA 1
ATOM 708 C C . GLY A 1 86 ? 2.148 1.040 -1.263 1.00 98.00 86 GLY A C 1
ATOM 709 O O . GLY A 1 86 ? 3.219 0.452 -1.095 1.00 98.00 86 GLY A O 1
ATOM 710 N N . ILE A 1 87 ? 1.541 1.099 -2.445 1.00 98.44 87 ILE A N 1
ATOM 711 C CA . ILE A 1 87 ? 2.040 0.478 -3.673 1.00 98.44 87 ILE A CA 1
ATOM 712 C C . ILE A 1 87 ? 2.401 1.577 -4.669 1.00 98.44 87 ILE A C 1
ATOM 714 O O . ILE A 1 87 ? 1.597 2.464 -4.949 1.00 98.44 87 ILE A O 1
ATOM 718 N N . LYS A 1 88 ? 3.623 1.534 -5.205 1.00 97.56 88 LYS A N 1
ATOM 719 C CA . LYS A 1 88 ? 4.154 2.537 -6.140 1.00 97.56 88 LYS A CA 1
ATOM 720 C C . LYS A 1 88 ? 4.536 1.899 -7.467 1.00 97.56 88 LYS A C 1
ATOM 722 O O . LYS A 1 88 ? 4.980 0.754 -7.502 1.00 97.56 88 LYS A O 1
ATOM 727 N N . LEU A 1 89 ? 4.412 2.666 -8.547 1.00 97.56 89 LEU A N 1
ATOM 728 C CA . LEU A 1 89 ? 4.990 2.324 -9.842 1.00 97.56 89 LEU A CA 1
ATOM 729 C C . LEU A 1 89 ? 6.436 2.823 -9.913 1.00 97.56 89 LEU A C 1
ATOM 731 O O . LEU A 1 89 ? 6.685 4.028 -9.849 1.00 97.56 89 LEU A O 1
ATOM 735 N N . ASP A 1 90 ? 7.391 1.915 -10.112 1.00 95.38 90 ASP A N 1
ATOM 736 C CA . ASP A 1 90 ? 8.720 2.301 -10.584 1.00 95.38 90 ASP A CA 1
ATOM 737 C C . ASP A 1 90 ? 8.603 2.668 -12.068 1.00 95.38 90 ASP A C 1
ATOM 739 O O . ASP A 1 90 ? 8.508 1.795 -12.927 1.00 95.38 90 ASP A O 1
ATOM 743 N N . ILE A 1 91 ? 8.585 3.966 -12.381 1.00 91.75 91 ILE A N 1
ATOM 744 C CA . ILE A 1 91 ? 8.404 4.462 -13.757 1.00 91.75 91 ILE A CA 1
ATOM 745 C C . ILE A 1 91 ? 9.556 4.023 -14.672 1.00 91.75 91 ILE A C 1
ATOM 747 O O . ILE A 1 91 ? 9.342 3.776 -15.855 1.00 91.75 91 ILE A O 1
ATOM 751 N N . LYS A 1 92 ? 10.781 3.912 -14.142 1.00 92.81 92 LYS A N 1
ATOM 752 C CA . LYS A 1 92 ? 11.963 3.580 -14.950 1.00 92.81 92 LYS A CA 1
ATOM 753 C C . LYS A 1 92 ? 11.990 2.103 -15.318 1.00 92.81 92 LYS A C 1
ATOM 755 O O . LYS A 1 92 ? 12.419 1.759 -16.414 1.00 92.81 92 LYS A O 1
ATOM 760 N N . LYS A 1 93 ? 11.574 1.239 -14.392 1.00 93.81 93 LYS A N 1
ATOM 761 C CA . LYS A 1 93 ? 11.598 -0.221 -14.561 1.00 93.81 93 LYS A CA 1
ATOM 762 C C . LYS A 1 93 ? 10.230 -0.828 -14.882 1.00 93.81 93 LYS A C 1
ATOM 764 O O . LYS A 1 93 ? 10.155 -2.021 -15.148 1.00 93.81 93 LYS A O 1
ATOM 769 N N . ASN A 1 94 ? 9.180 -0.012 -14.872 1.00 95.00 94 ASN A N 1
ATOM 770 C CA . ASN A 1 94 ? 7.803 -0.345 -15.217 1.00 95.00 94 ASN A CA 1
ATOM 771 C C . ASN A 1 94 ? 7.199 -1.518 -14.414 1.00 95.00 94 ASN A C 1
ATOM 773 O O . ASN A 1 94 ? 6.584 -2.414 -14.989 1.00 95.00 94 ASN A O 1
ATOM 777 N N . TYR A 1 95 ? 7.349 -1.514 -13.084 1.00 96.69 95 TYR A N 1
ATOM 778 C CA . TYR A 1 95 ? 6.700 -2.497 -12.200 1.00 96.69 95 TYR A CA 1
ATOM 779 C C . TYR A 1 95 ? 6.069 -1.854 -10.961 1.00 96.69 95 TYR A C 1
ATOM 781 O O . TYR A 1 95 ? 6.529 -0.814 -10.481 1.00 96.69 95 TYR A O 1
ATOM 789 N N . LEU A 1 96 ? 5.033 -2.499 -10.418 1.00 98.25 96 LEU A N 1
ATOM 790 C CA . LEU A 1 96 ? 4.407 -2.117 -9.152 1.00 98.25 96 LEU A CA 1
ATOM 791 C C . LEU A 1 96 ? 5.113 -2.783 -7.976 1.00 98.25 96 LEU A C 1
ATOM 793 O O . LEU A 1 96 ? 5.432 -3.966 -8.034 1.00 98.25 96 LEU A O 1
ATOM 797 N N . TYR A 1 97 ? 5.331 -2.060 -6.884 1.00 98.00 97 TYR A N 1
ATOM 798 C CA . TYR A 1 97 ? 5.931 -2.636 -5.684 1.00 98.00 97 TYR A CA 1
ATOM 799 C C . TYR A 1 97 ? 5.365 -2.059 -4.399 1.00 98.00 97 TYR A C 1
ATOM 801 O O . TYR A 1 97 ? 4.949 -0.902 -4.354 1.00 98.00 97 TYR A O 1
ATOM 809 N N . VAL A 1 98 ? 5.409 -2.861 -3.338 1.00 98.12 98 VAL A N 1
ATOM 810 C CA . VAL A 1 98 ? 5.062 -2.410 -1.990 1.00 98.12 98 VAL A CA 1
ATOM 811 C C . VAL A 1 98 ? 6.197 -1.547 -1.450 1.00 98.12 98 VAL A C 1
ATOM 813 O O . VAL A 1 98 ? 7.315 -2.018 -1.228 1.00 98.12 98 VAL A O 1
ATOM 816 N N . ALA A 1 99 ? 5.909 -0.262 -1.279 1.00 96.19 99 ALA A N 1
ATOM 817 C CA . ALA A 1 99 ? 6.845 0.744 -0.800 1.00 96.19 99 ALA A CA 1
ATOM 818 C C . ALA A 1 99 ? 6.783 0.919 0.721 1.00 96.19 99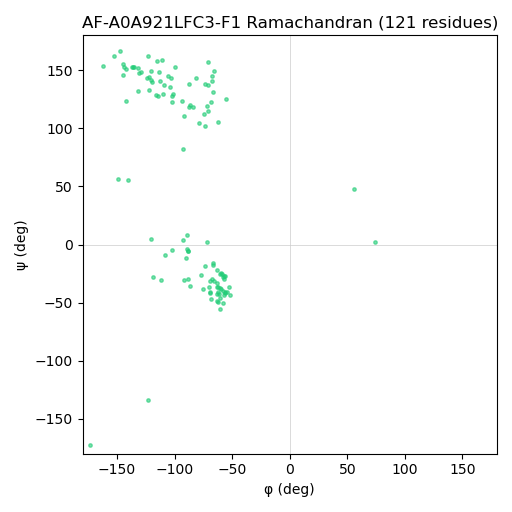 ALA A C 1
ATOM 820 O O . ALA A 1 99 ? 7.796 1.258 1.331 1.00 96.19 99 ALA A O 1
ATOM 821 N N . THR A 1 100 ? 5.610 0.706 1.322 1.00 96.25 100 THR A N 1
ATOM 822 C CA . THR A 1 100 ? 5.372 0.921 2.753 1.00 96.25 100 THR A CA 1
ATOM 823 C C . THR A 1 100 ? 4.401 -0.107 3.334 1.00 96.25 100 THR A C 1
ATOM 825 O O . THR A 1 100 ? 3.568 -0.660 2.616 1.00 96.25 100 THR A O 1
ATOM 828 N N . LEU A 1 101 ? 4.513 -0.335 4.645 1.00 97.44 101 LEU A N 1
ATOM 829 C CA . LEU A 1 101 ? 3.614 -1.142 5.471 1.00 97.44 101 LEU A CA 1
ATOM 830 C C . LEU A 1 101 ? 3.490 -0.447 6.831 1.00 97.44 101 LEU A C 1
ATOM 832 O O . LEU A 1 101 ? 4.510 -0.206 7.479 1.00 97.44 101 LEU A O 1
ATOM 836 N N . HIS A 1 102 ? 2.266 -0.127 7.244 1.00 96.19 102 HIS A N 1
ATOM 837 C CA . HIS A 1 102 ? 1.979 0.561 8.502 1.00 96.19 102 HIS A CA 1
ATOM 838 C C . HIS A 1 102 ? 0.707 0.021 9.153 1.00 96.19 102 HIS A C 1
ATOM 840 O O . HIS A 1 102 ? -0.238 -0.347 8.454 1.00 96.19 102 HIS A O 1
ATOM 846 N N . THR A 1 103 ? 0.632 0.085 10.480 1.00 96.88 103 THR A N 1
ATOM 847 C CA . THR A 1 103 ? -0.654 0.087 11.180 1.00 96.88 103 THR A CA 1
ATOM 848 C C . THR A 1 103 ? -1.243 1.502 11.158 1.00 96.88 103 THR A C 1
ATOM 850 O O . THR A 1 103 ? -0.527 2.509 11.221 1.00 96.88 103 THR A O 1
ATOM 853 N N . ILE A 1 104 ? -2.563 1.610 11.032 1.00 97.19 104 ILE A N 1
ATOM 854 C CA . ILE A 1 104 ? -3.291 2.874 11.154 1.00 97.19 104 ILE A CA 1
ATOM 855 C C . ILE A 1 104 ? -4.371 2.750 12.228 1.00 97.19 104 ILE A C 1
ATOM 857 O O . ILE A 1 104 ? -5.016 1.717 12.389 1.00 97.19 104 ILE A O 1
ATOM 861 N N . THR A 1 105 ? -4.582 3.830 12.977 1.00 97.62 105 THR A N 1
ATOM 862 C CA . THR A 1 105 ? -5.643 3.874 13.986 1.00 97.62 105 THR A CA 1
ATOM 863 C C . THR A 1 105 ? -7.017 3.931 13.324 1.00 97.62 105 THR A C 1
ATOM 865 O O . THR A 1 105 ? -7.149 4.441 12.206 1.00 97.62 105 THR A O 1
ATOM 868 N N . ASP A 1 106 ? -8.057 3.510 14.042 1.00 97.94 106 ASP A N 1
ATOM 869 C CA . ASP A 1 106 ? -9.442 3.640 13.570 1.00 97.94 106 ASP A CA 1
ATOM 870 C C . ASP A 1 106 ? -9.779 5.084 13.201 1.00 97.94 106 ASP A C 1
ATOM 872 O O . ASP A 1 106 ? -10.363 5.339 12.155 1.00 97.94 106 ASP A O 1
ATOM 876 N N . GLY A 1 107 ? -9.324 6.058 13.996 1.00 98.12 107 GLY A N 1
ATOM 877 C CA . GLY A 1 107 ? -9.511 7.476 13.686 1.00 98.12 107 GLY A CA 1
ATOM 878 C C . GLY A 1 107 ? -8.920 7.880 12.328 1.00 98.12 107 GLY A C 1
ATOM 879 O O . GLY A 1 107 ? -9.557 8.627 11.585 1.00 98.12 107 GLY A O 1
ATOM 880 N N . LYS A 1 108 ? -7.737 7.361 11.960 1.00 97.06 108 LYS A N 1
ATOM 881 C CA . LYS A 1 108 ? -7.123 7.617 10.643 1.00 97.06 108 LYS A CA 1
ATOM 882 C C . LYS A 1 108 ? -7.887 6.936 9.512 1.00 97.06 108 LYS A C 1
ATOM 884 O O . LYS A 1 108 ? -8.059 7.553 8.458 1.00 97.06 108 LYS A O 1
ATOM 889 N N . LEU A 1 109 ? -8.342 5.701 9.729 1.00 98.31 109 LEU A N 1
ATOM 890 C CA . LEU A 1 109 ? -9.176 4.983 8.768 1.00 98.31 109 LEU A CA 1
ATOM 891 C C . LEU A 1 109 ? -10.482 5.750 8.525 1.00 98.31 109 LEU A C 1
ATOM 893 O O . LEU A 1 109 ? -10.749 6.158 7.399 1.00 98.31 109 LEU A O 1
ATOM 897 N N . GLN A 1 110 ? -11.233 6.054 9.586 1.00 98.25 110 GLN A N 1
ATOM 898 C CA . GLN A 1 110 ? -12.502 6.781 9.508 1.00 98.25 110 GLN A CA 1
ATOM 899 C C . GLN A 1 110 ? -12.344 8.170 8.888 1.00 98.25 110 GLN A C 1
ATOM 901 O O . GLN A 1 110 ? -13.182 8.592 8.095 1.00 98.25 110 GLN A O 1
ATOM 906 N N . HIS A 1 111 ? -11.252 8.879 9.185 1.00 97.69 111 HIS A N 1
ATOM 907 C CA . HIS A 1 111 ? -10.967 10.154 8.533 1.00 97.69 111 HIS A CA 1
ATOM 908 C C . HIS A 1 111 ? -10.741 9.994 7.021 1.00 97.69 111 HIS A C 1
ATOM 910 O O . HIS A 1 111 ? -11.273 10.786 6.247 1.00 97.69 111 HIS A O 1
ATOM 916 N N . GLY A 1 112 ? -9.991 8.966 6.603 1.00 97.50 112 GLY A N 1
ATOM 917 C CA . GLY A 1 112 ? -9.768 8.647 5.190 1.00 97.50 112 GLY A CA 1
ATOM 918 C C . GLY A 1 112 ? -11.050 8.270 4.446 1.00 97.50 112 GLY A C 1
ATOM 919 O O . GLY A 1 112 ? -11.222 8.665 3.300 1.00 97.50 112 GLY A O 1
ATOM 920 N N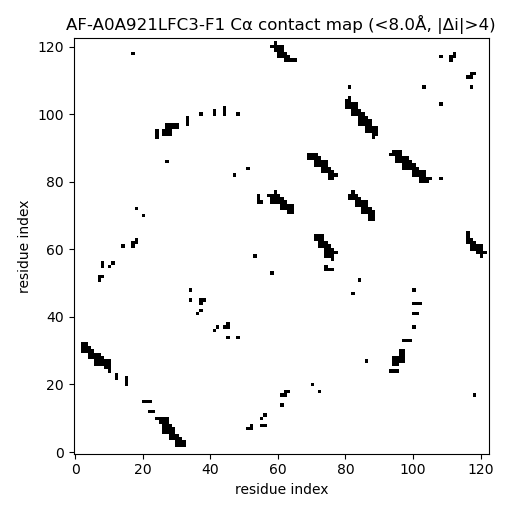 . LEU A 1 113 ? -11.968 7.562 5.106 1.00 97.81 113 LEU A N 1
ATOM 921 C CA . LEU A 1 113 ? -13.287 7.253 4.547 1.00 97.81 113 LEU A CA 1
ATOM 922 C C . LEU A 1 113 ? -14.147 8.515 4.430 1.00 97.81 113 LEU A C 1
ATOM 924 O O . LEU A 1 113 ? -14.727 8.792 3.385 1.00 97.81 113 LEU A O 1
ATOM 928 N N . LYS A 1 114 ? -14.184 9.329 5.491 1.00 97.88 114 LYS A N 1
ATOM 929 C CA . LYS A 1 114 ? -14.983 10.559 5.543 1.00 97.88 114 LYS A CA 1
ATOM 930 C C . LYS A 1 114 ? -14.563 11.582 4.489 1.00 97.88 114 LYS A C 1
ATOM 932 O O . LYS A 1 114 ? -15.414 12.303 3.978 1.00 97.88 114 LYS A O 1
ATOM 937 N N . ASN A 1 115 ? -13.267 11.687 4.201 1.00 96.25 115 ASN A N 1
ATOM 938 C CA . ASN A 1 115 ? -12.744 12.647 3.229 1.00 96.25 115 ASN A CA 1
ATOM 939 C C . ASN A 1 115 ? -12.607 12.075 1.805 1.00 96.25 115 ASN A C 1
ATOM 941 O O . ASN A 1 115 ? -12.101 12.772 0.930 1.00 96.25 115 ASN A O 1
ATOM 945 N N . GLY A 1 116 ? -13.042 10.831 1.576 1.00 95.69 116 GLY A N 1
ATOM 946 C CA . GLY A 1 116 ? -13.012 10.173 0.268 1.00 95.69 116 GLY A CA 1
ATOM 947 C C . GLY A 1 116 ? -11.627 9.719 -0.202 1.00 95.69 116 GLY A C 1
ATOM 948 O O . GLY A 1 116 ? -11.516 9.184 -1.300 1.00 95.69 116 GLY A O 1
ATOM 949 N N . ARG A 1 117 ? -10.567 9.897 0.604 1.00 96.44 117 ARG A N 1
ATOM 950 C CA . ARG A 1 117 ? -9.221 9.386 0.289 1.00 96.44 117 ARG A CA 1
ATOM 951 C C . ARG A 1 117 ? -9.213 7.865 0.198 1.00 96.44 117 ARG A C 1
ATOM 953 O O . ARG A 1 117 ? -8.510 7.312 -0.642 1.00 96.44 117 ARG A O 1
ATOM 960 N N . LEU A 1 118 ? -9.937 7.215 1.107 1.00 98.12 118 LEU A N 1
ATOM 961 C CA . LEU A 1 118 ? -10.150 5.776 1.131 1.00 98.12 118 LEU A CA 1
ATOM 962 C C . LEU A 1 118 ? -11.602 5.495 0.763 1.00 98.12 118 LEU A C 1
ATOM 964 O O . LEU A 1 118 ? -12.517 6.148 1.261 1.00 98.12 118 LEU A O 1
ATOM 968 N N . ILE A 1 119 ? -11.802 4.485 -0.066 1.00 97.75 119 ILE A N 1
ATOM 969 C CA . ILE A 1 119 ? -13.109 3.993 -0.480 1.00 97.75 119 ILE A CA 1
ATOM 970 C C . ILE A 1 119 ? -13.162 2.486 -0.281 1.00 97.75 119 ILE A C 1
ATOM 972 O O . ILE A 1 119 ? -12.142 1.796 -0.346 1.00 97.75 119 ILE A O 1
ATOM 976 N N . LYS A 1 120 ? -14.355 1.977 0.025 1.00 97.81 120 LYS A N 1
ATOM 977 C CA . LYS A 1 120 ? -14.563 0.548 0.245 1.00 97.81 120 LYS A CA 1
ATOM 978 C C . LYS A 1 120 ? -14.339 -0.209 -1.058 1.00 97.81 120 LYS A C 1
ATOM 980 O O . LYS A 1 120 ? -14.866 0.180 -2.098 1.00 97.81 120 LYS A O 1
ATOM 985 N N . PHE A 1 121 ? -13.548 -1.273 -0.992 1.00 97.19 121 PHE A N 1
ATOM 986 C CA . PHE A 1 121 ? -13.320 -2.153 -2.127 1.00 97.19 121 PHE A CA 1
ATOM 987 C C . PHE A 1 121 ? -14.321 -3.310 -2.071 1.00 97.19 121 PHE A C 1
ATOM 989 O O . PHE A 1 121 ? -14.037 -4.390 -1.552 1.00 97.19 121 PHE A O 1
ATOM 996 N N . ASP A 1 122 ? -15.530 -3.049 -2.563 1.00 78.75 122 ASP A N 1
ATOM 997 C CA . ASP A 1 122 ? -16.570 -4.065 -2.708 1.00 78.75 122 ASP A CA 1
ATOM 998 C C . ASP A 1 122 ? -16.276 -4.896 -3.972 1.00 78.75 122 ASP A C 1
ATOM 1000 O O . ASP A 1 122 ? -16.406 -4.406 -5.091 1.00 78.75 122 ASP A O 1
ATOM 1004 N N . LYS A 1 123 ? -15.781 -6.125 -3.775 1.00 62.56 123 LYS A N 1
ATOM 1005 C CA . LYS A 1 123 ? -15.376 -7.064 -4.839 1.00 62.56 123 LYS A CA 1
ATOM 1006 C C . LYS A 1 123 ? -16.482 -7.420 -5.829 1.00 62.56 123 LYS A C 1
ATOM 1008 O O . LYS A 1 123 ? -17.613 -7.682 -5.371 1.00 62.56 123 LYS A O 1
#

InterPro domains:
  IPR041301 Phage-Barnase-EndoU-ColicinE5/D-RelE like nuclease 3 [PF18812] (14-109)

Nearest PDB structures (foldseek):
  5ja8-assembly1_A  TM=4.269E-01  e=3.253E-01  Vibrio cholerae O1 biovar El Tor str. N16961
  5ja8-assembly2_C  TM=3.477E-01  e=3.450E-01  Vibrio cholerae O1 biovar El Tor str. N16961
  3scy-assembly1_A  TM=6.677E-01  e=4.614E+00  Bacteroides fragilis NCTC 9343
  2f11-assembly1_A  TM=5.883E-01  e=4.350E+00  Homo sapiens
  7vww-assembly3_E  TM=5.439E-01  e=4.350E+00  Dioscoreophyllum cumminsii

Foldseek 3Di:
DPWDKDFQEFADQVVCVLDPDGADAGTEIETPVQQVCCVVPPVVCNVCPNVVHVQRVDFFKKFDDPPDPFPKIKGWHDDVFIKIWIWGAPPVVGHIYTPDIDTDHPVVVVVCPVVVRMDGDDD

Radius of gyration: 13.73 Å; Cα contacts (8 Å, |Δi|>4): 210; chains: 1; bounding box: 41×26×32 Å

Mean predicted aligned error: 3.14 Å

Solvent-accessible surface area (backbone atoms only — not comparable to full-atom values): 7090 Å² total; per-residue (Å²): 132,81,72,56,68,45,79,60,41,70,51,63,71,71,54,38,81,74,42,103,54,82,78,86,56,66,42,32,25,41,42,61,55,48,58,58,47,29,65,74,76,35,54,88,40,56,85,51,59,84,45,50,45,56,40,72,74,58,32,51,26,37,28,47,64,89,87,55,96,59,69,51,36,33,38,29,29,78,68,98,57,35,38,37,35,34,35,35,54,42,79,90,79,68,43,35,29,54,74,47,72,42,77,47,54,68,69,57,52,52,49,30,46,75,72,61,42,29,43,76,48,84,128